Protein AF-A0A1G9U7Q9-F1 (afdb_monomer)

Structure (mmCIF, N/CA/C/O backbone):
data_AF-A0A1G9U7Q9-F1
#
_entry.id   AF-A0A1G9U7Q9-F1
#
loop_
_atom_site.group_PDB
_atom_site.id
_atom_site.type_symbol
_atom_site.label_atom_id
_atom_site.label_alt_id
_atom_site.label_comp_id
_atom_site.label_asym_id
_atom_site.label_entity_id
_atom_site.label_seq_id
_atom_site.pdbx_PDB_ins_code
_atom_site.Cartn_x
_atom_site.Cartn_y
_atom_site.Cartn_z
_atom_site.occupancy
_atom_site.B_iso_or_equiv
_atom_site.auth_seq_id
_atom_site.auth_comp_id
_atom_site.auth_asym_id
_atom_site.auth_atom_id
_atom_site.pdbx_PDB_model_num
ATOM 1 N N . MET A 1 1 ? -20.982 -13.215 -5.815 1.00 52.25 1 MET A N 1
ATOM 2 C CA . MET A 1 1 ? -19.763 -12.589 -5.268 1.00 52.25 1 MET A CA 1
ATOM 3 C C . MET A 1 1 ? -18.649 -13.227 -6.048 1.00 52.25 1 MET A C 1
ATOM 5 O O . MET A 1 1 ? -18.526 -14.419 -5.872 1.00 52.25 1 MET A O 1
ATOM 9 N N . ASP A 1 2 ? -18.047 -12.512 -7.002 1.00 59.75 2 ASP A N 1
ATOM 10 C CA . ASP A 1 2 ? -16.726 -12.807 -7.600 1.00 59.75 2 ASP A CA 1
ATOM 11 C C . ASP A 1 2 ? -16.480 -11.977 -8.874 1.00 59.75 2 ASP A C 1
ATOM 13 O O . ASP A 1 2 ? -15.333 -11.711 -9.197 1.00 59.75 2 ASP A O 1
ATOM 17 N N . ASP A 1 3 ? -17.517 -11.468 -9.554 1.00 77.44 3 ASP A N 1
ATOM 18 C CA . ASP A 1 3 ? -17.336 -10.796 -10.858 1.00 77.44 3 ASP A CA 1
ATOM 19 C C . ASP A 1 3 ? -16.458 -9.536 -10.799 1.00 77.44 3 ASP A C 1
ATOM 21 O O . ASP A 1 3 ? -15.611 -9.337 -11.665 1.00 77.44 3 ASP A O 1
ATOM 25 N N . ALA A 1 4 ? -16.613 -8.698 -9.768 1.00 86.94 4 ALA A N 1
ATOM 26 C CA . ALA A 1 4 ? -15.788 -7.498 -9.608 1.00 86.94 4 ALA A CA 1
ATOM 27 C C . ALA A 1 4 ? -14.330 -7.848 -9.271 1.00 86.94 4 ALA A C 1
ATOM 29 O O . ALA A 1 4 ? -13.417 -7.278 -9.851 1.00 86.94 4 ALA A O 1
ATOM 30 N N . PHE A 1 5 ? -14.107 -8.826 -8.385 1.00 86.56 5 PHE A N 1
ATOM 31 C CA . PHE A 1 5 ? -12.757 -9.277 -8.041 1.00 86.56 5 PHE A CA 1
ATOM 32 C C . PHE A 1 5 ? -12.047 -9.894 -9.252 1.00 86.56 5 PHE A C 1
ATOM 34 O O . PHE A 1 5 ? -10.903 -9.550 -9.524 1.00 86.56 5 PHE A O 1
ATOM 41 N N . GLN A 1 6 ? -12.736 -10.755 -10.008 1.00 92.50 6 GLN A N 1
ATOM 42 C CA . GLN A 1 6 ? -12.185 -11.334 -11.234 1.00 92.50 6 GLN A CA 1
ATOM 43 C C . GLN A 1 6 ? -11.919 -10.262 -12.299 1.00 92.50 6 GLN A C 1
ATOM 45 O O . GLN A 1 6 ? -10.870 -10.299 -12.927 1.00 92.50 6 GLN A O 1
ATOM 50 N N . THR A 1 7 ? -12.799 -9.263 -12.444 1.00 94.00 7 THR A N 1
ATOM 51 C CA . THR A 1 7 ? -12.594 -8.144 -13.384 1.00 94.00 7 THR A CA 1
ATOM 52 C C . THR A 1 7 ? -11.322 -7.355 -13.064 1.00 94.00 7 THR A C 1
ATOM 54 O O . THR A 1 7 ? -10.518 -7.100 -13.956 1.00 94.00 7 THR A O 1
ATOM 57 N N . GLU A 1 8 ? -11.117 -6.986 -11.798 1.00 91.25 8 GLU A N 1
ATOM 58 C CA . GLU A 1 8 ? -9.915 -6.251 -11.379 1.00 91.25 8 GLU A CA 1
ATOM 59 C C . GLU A 1 8 ? -8.652 -7.122 -11.477 1.00 91.25 8 GLU A C 1
ATOM 61 O O . GLU A 1 8 ? -7.587 -6.640 -11.861 1.00 91.25 8 GLU A O 1
ATOM 66 N N . LEU A 1 9 ? -8.763 -8.421 -11.180 1.00 91.81 9 LEU A N 1
ATOM 67 C CA . LEU A 1 9 ? -7.660 -9.371 -11.329 1.00 91.81 9 LEU A CA 1
ATOM 68 C C . LEU A 1 9 ? -7.242 -9.540 -12.795 1.00 91.81 9 LEU A C 1
ATOM 70 O O . LEU A 1 9 ? -6.048 -9.585 -13.084 1.00 91.81 9 LEU A O 1
ATOM 74 N N . ASP A 1 10 ? -8.201 -9.627 -13.713 1.00 94.00 10 ASP A N 1
ATOM 75 C CA . ASP A 1 10 ? -7.923 -9.729 -15.144 1.00 94.00 10 ASP A CA 1
ATOM 76 C C . ASP A 1 10 ? -7.313 -8.428 -15.678 1.00 94.00 10 ASP A C 1
ATOM 78 O O . ASP A 1 10 ? -6.301 -8.478 -16.370 1.00 94.00 10 ASP A O 1
ATOM 82 N N . ALA A 1 11 ? -7.806 -7.262 -15.249 1.00 89.81 11 ALA A N 1
ATOM 83 C CA . ALA A 1 11 ? -7.188 -5.979 -15.586 1.00 89.81 11 ALA A CA 1
ATOM 84 C C . ALA A 1 11 ? -5.740 -5.865 -15.070 1.00 89.81 11 ALA A C 1
ATOM 86 O O . ALA A 1 11 ? -4.864 -5.353 -15.768 1.00 89.81 11 ALA A O 1
ATOM 87 N N . ALA A 1 12 ? -5.462 -6.361 -13.861 1.00 90.62 12 ALA A N 1
ATOM 88 C CA . ALA A 1 12 ? -4.108 -6.395 -13.315 1.00 90.62 12 ALA A CA 1
ATOM 89 C C . ALA A 1 12 ? -3.184 -7.339 -14.104 1.00 90.62 12 ALA A C 1
ATOM 91 O O . ALA A 1 12 ? -2.012 -7.025 -14.302 1.00 90.62 12 ALA A O 1
ATOM 92 N N . ARG A 1 13 ? -3.699 -8.481 -14.575 1.00 92.56 13 ARG A N 1
ATOM 93 C CA . ARG A 1 13 ? -2.950 -9.408 -15.440 1.00 92.56 13 ARG A CA 1
ATOM 94 C C . ARG A 1 13 ? -2.649 -8.794 -16.799 1.00 92.56 13 ARG A C 1
ATOM 96 O O . ARG A 1 13 ? -1.506 -8.871 -17.229 1.00 92.56 13 ARG A O 1
ATOM 103 N N . ASP A 1 14 ? -3.638 -8.157 -17.420 1.00 92.94 14 ASP A N 1
ATOM 104 C CA . ASP A 1 14 ? -3.472 -7.467 -18.702 1.00 92.94 14 ASP A CA 1
ATOM 105 C C . ASP A 1 14 ? -2.422 -6.355 -18.598 1.00 92.94 14 ASP A C 1
ATOM 107 O O . ASP A 1 14 ? -1.605 -6.187 -19.499 1.00 92.94 14 ASP A O 1
ATOM 111 N N . LEU A 1 15 ? -2.400 -5.626 -17.475 1.00 90.12 15 LEU A N 1
ATOM 112 C CA . LEU A 1 15 ? -1.351 -4.649 -17.198 1.00 90.12 15 LEU A CA 1
ATOM 113 C C . LEU A 1 15 ? 0.023 -5.312 -17.120 1.00 90.12 15 LEU A C 1
ATOM 115 O O . LEU A 1 15 ? 0.946 -4.779 -17.715 1.00 90.12 15 LEU A O 1
ATOM 119 N N . LEU A 1 16 ? 0.158 -6.443 -16.417 1.00 89.44 16 LEU A N 1
ATOM 120 C CA . LEU A 1 16 ? 1.429 -7.160 -16.236 1.00 89.44 16 LEU A CA 1
ATOM 121 C C . LEU A 1 16 ? 1.963 -7.841 -17.509 1.00 89.44 16 LEU A C 1
ATOM 123 O O . LEU A 1 16 ? 3.160 -8.120 -17.565 1.00 89.44 16 LEU A O 1
ATOM 127 N N . ASP A 1 17 ? 1.111 -8.110 -18.500 1.00 90.00 17 ASP A N 1
ATOM 128 C CA . ASP A 1 17 ? 1.494 -8.722 -19.786 1.00 90.00 17 ASP A CA 1
ATOM 129 C C . ASP A 1 17 ? 2.124 -7.709 -20.768 1.00 90.00 17 ASP A C 1
ATOM 131 O O . ASP A 1 17 ? 2.558 -8.069 -21.860 1.00 90.00 17 ASP A O 1
ATOM 135 N N . ASP A 1 18 ? 2.201 -6.428 -20.393 1.00 88.56 18 ASP A N 1
ATOM 136 C CA . ASP A 1 18 ? 2.816 -5.387 -21.212 1.00 88.56 18 ASP A CA 1
ATOM 137 C C . ASP A 1 18 ? 4.358 -5.468 -21.178 1.00 88.56 18 ASP A C 1
ATOM 139 O O . ASP A 1 18 ? 5.012 -5.223 -20.159 1.00 88.56 18 ASP A O 1
ATOM 143 N N . ASP A 1 19 ? 4.960 -5.751 -22.338 1.00 83.31 19 ASP A N 1
ATOM 144 C CA . ASP A 1 19 ? 6.413 -5.840 -22.535 1.00 83.31 19 ASP A CA 1
ATOM 145 C C . ASP A 1 19 ? 7.184 -4.551 -22.186 1.00 83.31 19 ASP A C 1
ATOM 147 O O . ASP A 1 19 ? 8.408 -4.591 -22.011 1.00 83.31 19 ASP A O 1
ATOM 151 N N . SER A 1 20 ? 6.500 -3.405 -22.095 1.00 82.25 20 SER A N 1
ATOM 152 C CA . SER A 1 20 ? 7.087 -2.116 -21.721 1.00 82.25 20 SER A CA 1
ATOM 153 C C . SER A 1 20 ? 7.272 -1.934 -20.213 1.00 82.25 20 SER A C 1
ATOM 155 O O . SER A 1 20 ? 7.930 -0.975 -19.795 1.00 82.25 20 SER A O 1
ATOM 157 N N . ILE A 1 21 ? 6.746 -2.844 -19.386 1.00 81.75 21 ILE A N 1
ATOM 158 C CA . ILE A 1 21 ? 6.937 -2.784 -17.938 1.00 81.75 21 ILE A CA 1
ATOM 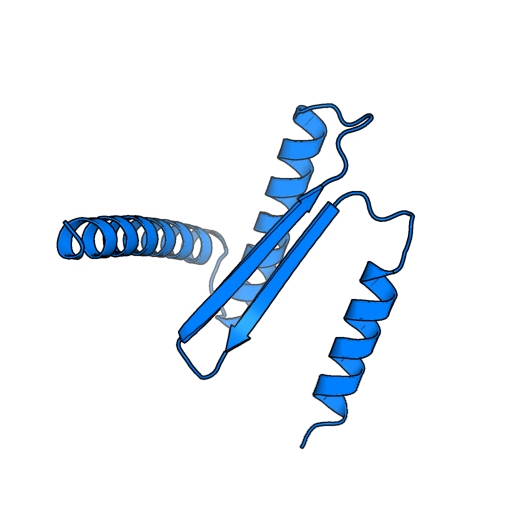159 C C . ILE A 1 21 ? 8.403 -3.016 -17.586 1.00 81.75 21 ILE A C 1
ATOM 161 O O . ILE A 1 21 ? 9.019 -4.031 -17.920 1.00 81.75 21 ILE A O 1
ATOM 165 N N . THR A 1 22 ? 8.949 -2.076 -16.824 1.00 74.94 22 THR A N 1
ATOM 166 C CA . THR A 1 22 ? 10.322 -2.131 -16.316 1.00 74.94 22 THR A CA 1
ATOM 167 C C . THR A 1 22 ? 10.402 -2.599 -14.865 1.00 74.94 22 THR A C 1
ATOM 169 O O . THR A 1 22 ? 11.436 -3.123 -14.450 1.00 74.94 22 THR A O 1
ATOM 172 N N . ALA A 1 23 ? 9.317 -2.463 -14.099 1.00 69.69 23 ALA A N 1
ATOM 173 C CA . ALA A 1 23 ? 9.229 -2.908 -12.714 1.00 69.69 23 ALA A CA 1
ATOM 174 C C . ALA A 1 23 ? 7.780 -3.184 -12.301 1.00 69.69 23 ALA A C 1
ATOM 176 O O . ALA A 1 23 ? 6.858 -2.499 -12.747 1.00 69.69 23 ALA A O 1
ATOM 177 N N . PHE A 1 24 ? 7.589 -4.137 -11.390 1.00 77.38 24 PHE A N 1
ATOM 178 C CA . PHE A 1 24 ? 6.295 -4.384 -10.758 1.00 77.38 24 PHE A CA 1
ATOM 179 C C . PHE A 1 24 ? 6.443 -4.771 -9.283 1.00 77.38 24 PHE A C 1
ATOM 181 O O . PHE A 1 24 ? 7.462 -5.310 -8.848 1.00 77.38 24 PHE A O 1
ATOM 188 N N . HIS A 1 25 ? 5.382 -4.519 -8.519 1.00 73.88 25 HIS A N 1
ATOM 189 C CA . HIS A 1 25 ? 5.214 -4.983 -7.147 1.00 73.88 25 HIS A CA 1
ATOM 190 C C . HIS A 1 25 ? 3.853 -5.670 -7.035 1.00 73.88 25 HIS A C 1
ATOM 192 O O . HIS A 1 25 ? 2.829 -5.055 -7.333 1.00 73.88 25 HIS A O 1
ATOM 198 N N . VAL A 1 26 ? 3.840 -6.932 -6.609 1.00 82.25 26 VAL A N 1
ATOM 199 C CA . VAL A 1 26 ? 2.615 -7.725 -6.444 1.00 82.25 26 VAL A CA 1
ATOM 200 C C . VAL A 1 26 ? 2.518 -8.183 -4.998 1.00 82.25 26 VAL A C 1
ATOM 202 O O . VAL A 1 26 ? 3.483 -8.716 -4.459 1.00 82.25 26 VAL A O 1
ATOM 205 N N . GLY A 1 27 ? 1.350 -7.984 -4.386 1.00 79.94 27 GLY A N 1
ATOM 206 C CA . GLY A 1 27 ? 1.003 -8.529 -3.075 1.00 79.94 27 GLY A CA 1
ATOM 207 C C . GLY A 1 27 ? -0.202 -9.455 -3.190 1.00 79.94 27 GLY A C 1
ATOM 208 O O . GLY A 1 27 ? -1.213 -9.074 -3.780 1.00 79.94 27 GLY A O 1
ATOM 209 N N . VAL A 1 28 ? -0.105 -10.663 -2.637 1.00 81.94 28 VAL A N 1
ATOM 210 C CA . VAL A 1 28 ? -1.197 -11.644 -2.602 1.00 81.94 28 VAL A CA 1
ATOM 211 C C . VAL A 1 28 ? -1.649 -11.825 -1.162 1.00 81.94 28 VAL A C 1
ATOM 213 O O . VAL A 1 28 ? -0.858 -12.216 -0.313 1.00 81.94 28 VAL A O 1
ATOM 216 N N . VAL A 1 29 ? -2.928 -11.563 -0.894 1.00 79.06 29 VAL A N 1
ATOM 217 C CA . VAL A 1 29 ? -3.530 -11.732 0.436 1.00 79.06 29 VAL A CA 1
ATOM 218 C C . VAL A 1 29 ? -4.247 -13.076 0.495 1.00 79.06 29 VAL A C 1
ATOM 220 O O . VAL A 1 29 ? -5.125 -13.343 -0.329 1.00 79.06 29 VAL A O 1
ATOM 223 N N . ARG A 1 30 ? -3.902 -13.916 1.476 1.00 78.62 30 ARG A N 1
ATOM 224 C CA . ARG A 1 30 ? -4.599 -15.184 1.752 1.00 78.62 30 ARG A CA 1
ATOM 225 C C . ARG A 1 30 ? -5.287 -15.118 3.105 1.00 78.62 30 ARG A C 1
ATOM 227 O O . ARG A 1 30 ? -4.693 -14.618 4.056 1.00 78.62 30 ARG A O 1
ATOM 234 N N . ASP A 1 31 ? -6.529 -15.607 3.144 1.00 64.06 31 ASP A N 1
ATOM 235 C CA . ASP A 1 31 ? -7.425 -15.744 4.304 1.00 64.06 31 ASP A CA 1
ATOM 236 C C . ASP A 1 31 ? -6.846 -15.264 5.650 1.00 64.06 31 ASP A C 1
ATOM 238 O O . ASP A 1 31 ? -6.494 -16.043 6.533 1.00 64.06 31 ASP A O 1
ATOM 242 N N . GLY A 1 32 ? -6.805 -13.938 5.806 1.00 60.41 32 GLY A N 1
ATOM 243 C CA . GLY A 1 32 ? -6.777 -13.273 7.102 1.00 60.41 32 GLY A CA 1
ATOM 244 C C . GLY A 1 32 ? -5.434 -12.910 7.736 1.00 60.41 32 GLY A C 1
ATOM 245 O O . GLY A 1 32 ? -5.504 -12.340 8.822 1.00 60.41 32 GLY A O 1
ATOM 246 N N . ALA A 1 33 ? -4.255 -13.148 7.147 1.00 53.34 33 ALA A N 1
ATOM 247 C CA . ALA A 1 33 ? -3.033 -12.608 7.778 1.00 53.34 33 ALA A CA 1
ATOM 248 C C . ALA A 1 33 ? -1.789 -12.470 6.897 1.00 53.34 33 ALA A C 1
ATOM 250 O O . ALA A 1 33 ? -0.994 -11.565 7.142 1.00 53.34 33 ALA A O 1
ATOM 251 N N . GLU A 1 34 ? -1.589 -13.340 5.909 1.00 49.28 34 GLU A N 1
ATOM 252 C CA . GLU A 1 34 ? -0.300 -13.401 5.218 1.00 49.28 34 GLU A CA 1
ATOM 253 C C . GLU A 1 34 ? -0.374 -12.715 3.852 1.00 49.28 34 GLU A C 1
ATOM 255 O O . GLU A 1 34 ? -1.243 -13.022 3.024 1.00 49.28 34 GLU A O 1
ATOM 260 N N . VAL A 1 35 ? 0.517 -11.740 3.656 1.00 62.56 35 VAL A N 1
ATOM 261 C CA . VAL A 1 35 ? 0.711 -11.043 2.385 1.00 62.56 35 VAL A CA 1
ATOM 262 C C . VAL A 1 35 ? 2.012 -11.544 1.768 1.00 62.56 35 VAL A C 1
ATOM 264 O O . VAL A 1 35 ? 3.091 -11.117 2.174 1.00 62.56 35 VAL A O 1
ATOM 267 N N . ASP A 1 36 ? 1.908 -12.414 0.765 1.00 64.69 36 ASP A N 1
ATOM 268 C CA . ASP A 1 36 ? 3.053 -12.789 -0.067 1.00 64.69 36 ASP A CA 1
ATOM 269 C C . ASP A 1 36 ? 3.361 -11.607 -0.996 1.00 64.69 36 ASP A C 1
ATOM 271 O O . ASP A 1 36 ? 2.577 -11.316 -1.907 1.00 64.69 36 ASP A O 1
ATOM 275 N N . THR A 1 37 ? 4.473 -10.899 -0.781 1.00 58.09 37 THR A N 1
ATOM 276 C CA . THR A 1 37 ? 4.914 -9.825 -1.683 1.00 58.09 37 THR A CA 1
ATOM 277 C C . THR A 1 37 ? 6.065 -10.292 -2.567 1.00 58.09 37 THR A C 1
ATOM 279 O O . THR A 1 37 ? 6.981 -10.989 -2.139 1.00 58.09 37 THR A O 1
ATOM 282 N N . THR A 1 38 ? 6.019 -9.939 -3.849 1.00 62.53 38 THR A N 1
ATOM 283 C CA . THR A 1 38 ? 7.118 -10.174 -4.791 1.00 62.53 38 THR A CA 1
ATOM 284 C C . THR A 1 38 ? 7.415 -8.893 -5.551 1.00 62.53 38 THR A C 1
ATOM 286 O O . THR A 1 38 ? 6.513 -8.217 -6.053 1.00 62.53 38 THR A O 1
ATOM 289 N N . TYR A 1 39 ? 8.706 -8.587 -5.649 1.00 59.38 39 TYR A N 1
ATOM 290 C CA . TYR A 1 39 ? 9.235 -7.462 -6.402 1.00 59.38 39 TYR A CA 1
ATOM 291 C C . TYR A 1 39 ? 10.199 -7.972 -7.471 1.00 59.38 39 TYR A C 1
ATOM 293 O O . TYR A 1 39 ? 11.084 -8.781 -7.186 1.00 59.38 39 TYR A O 1
ATOM 301 N N . SER A 1 40 ? 10.028 -7.502 -8.705 1.00 61.91 40 SER A N 1
ATOM 302 C CA . SER A 1 40 ? 10.956 -7.784 -9.796 1.00 61.91 40 SER A CA 1
ATOM 303 C C . SER A 1 40 ? 11.106 -6.558 -10.687 1.00 61.91 40 SER A C 1
ATOM 305 O O . SER A 1 40 ? 10.152 -5.813 -10.921 1.00 61.91 40 SER A O 1
ATOM 307 N N . TYR A 1 41 ? 12.324 -6.351 -11.170 1.00 57.78 41 TYR A N 1
ATOM 308 C CA . TYR A 1 41 ? 12.710 -5.217 -11.993 1.00 57.78 41 TYR A CA 1
ATOM 309 C C . TYR A 1 41 ? 13.722 -5.680 -13.045 1.00 57.78 41 TYR A C 1
ATOM 311 O O . TYR A 1 41 ? 14.540 -6.566 -12.780 1.00 57.78 41 TYR A O 1
ATOM 319 N N . ARG A 1 42 ? 13.642 -5.117 -14.256 1.00 56.09 42 ARG A N 1
ATOM 320 C CA . ARG A 1 42 ? 14.626 -5.340 -15.327 1.00 56.09 42 ARG A CA 1
ATOM 321 C C . ARG A 1 42 ? 15.689 -4.241 -15.254 1.00 56.09 42 ARG A C 1
ATOM 323 O O . ARG A 1 42 ? 15.358 -3.061 -15.319 1.00 56.09 42 ARG A O 1
ATOM 330 N N . THR A 1 43 ? 16.952 -4.636 -15.104 1.00 54.44 43 THR A N 1
ATOM 331 C CA . THR A 1 43 ? 18.091 -3.748 -14.794 1.00 54.44 43 THR A CA 1
ATOM 332 C C . THR A 1 43 ? 18.968 -3.377 -15.976 1.00 54.44 43 THR A C 1
ATOM 334 O O . THR A 1 43 ? 19.977 -2.710 -15.768 1.00 54.44 43 THR A O 1
ATOM 337 N N . ASP A 1 44 ? 18.627 -3.786 -17.199 1.00 57.59 44 ASP A N 1
ATOM 338 C CA . ASP A 1 44 ? 19.574 -3.707 -18.316 1.00 57.59 44 ASP A CA 1
ATOM 339 C C . ASP A 1 44 ? 20.080 -2.275 -18.629 1.00 57.59 44 ASP A C 1
ATOM 341 O O . ASP A 1 44 ? 21.164 -2.159 -19.191 1.00 57.59 44 ASP A O 1
ATOM 345 N N . ASP A 1 45 ? 19.403 -1.197 -18.186 1.00 55.91 45 ASP A N 1
ATOM 346 C CA . ASP A 1 45 ? 19.808 0.195 -18.488 1.00 55.91 45 ASP A CA 1
ATOM 347 C C . ASP A 1 45 ? 19.465 1.281 -17.424 1.00 55.91 45 ASP A C 1
ATOM 349 O O . ASP A 1 45 ? 19.568 2.476 -17.711 1.00 55.91 45 ASP A O 1
ATOM 353 N N . ALA A 1 46 ? 19.042 0.941 -16.198 1.00 56.09 46 ALA A N 1
ATOM 354 C CA . ALA A 1 46 ? 18.582 1.954 -15.229 1.00 56.09 46 ALA A CA 1
ATOM 355 C C . ALA A 1 46 ? 19.700 2.472 -14.296 1.00 56.09 46 ALA A C 1
ATOM 357 O O . ALA A 1 46 ? 20.321 1.709 -13.560 1.00 56.09 46 ALA A O 1
ATOM 358 N N . ASP A 1 47 ? 19.920 3.794 -14.269 1.00 60.78 47 ASP A N 1
ATOM 359 C CA . ASP A 1 47 ? 20.774 4.449 -13.268 1.00 60.78 47 ASP A CA 1
ATOM 360 C C . ASP A 1 47 ? 20.195 4.248 -11.853 1.00 60.78 47 ASP A C 1
ATOM 362 O O . ASP A 1 47 ? 19.017 4.513 -11.616 1.00 60.78 47 ASP A O 1
ATOM 366 N N . SER A 1 48 ? 21.028 3.894 -10.871 1.00 58.72 48 SER A N 1
ATOM 367 C CA . SER A 1 48 ? 20.634 3.649 -9.465 1.00 58.72 48 SER A CA 1
ATOM 368 C C . SER A 1 48 ? 19.869 4.801 -8.788 1.00 58.72 48 SER A C 1
ATOM 370 O O . SER A 1 48 ? 19.102 4.606 -7.845 1.00 58.72 48 SER A O 1
ATOM 372 N N . GLN A 1 49 ? 20.029 6.030 -9.281 1.00 58.75 49 GLN A N 1
ATOM 373 C CA . GLN A 1 49 ? 19.231 7.179 -8.840 1.00 58.75 49 GLN A CA 1
ATOM 374 C C . GLN A 1 49 ? 17.766 7.069 -9.289 1.00 58.75 49 GLN A C 1
ATOM 376 O O . GLN A 1 49 ? 16.861 7.455 -8.550 1.00 58.75 49 GLN A O 1
ATOM 381 N N . GLN A 1 50 ? 17.524 6.537 -10.486 1.00 59.53 50 GLN A N 1
ATOM 382 C CA . GLN A 1 50 ? 16.190 6.337 -11.040 1.00 59.53 50 GLN A CA 1
ATOM 383 C C . GLN A 1 50 ? 15.441 5.225 -10.290 1.00 59.53 50 GLN A C 1
ATOM 385 O O . GLN A 1 50 ? 14.250 5.380 -10.030 1.00 59.53 50 GLN A O 1
ATOM 390 N N . GLU A 1 51 ? 16.150 4.189 -9.833 1.00 61.00 51 GLU A N 1
ATOM 391 C CA . GLU A 1 51 ? 15.617 3.143 -8.945 1.00 61.00 51 GLU A CA 1
ATOM 392 C C . GLU A 1 51 ? 15.140 3.727 -7.603 1.00 61.00 51 GLU A C 1
ATOM 394 O O . GLU A 1 51 ? 14.012 3.481 -7.170 1.00 61.00 51 GLU A O 1
ATOM 399 N N . GLY A 1 52 ? 15.957 4.584 -6.975 1.00 63.34 52 GLY A N 1
ATOM 400 C CA . GLY A 1 52 ? 15.596 5.254 -5.723 1.00 63.34 52 GLY A CA 1
ATOM 401 C C . GLY A 1 52 ? 14.354 6.141 -5.858 1.00 63.34 52 GLY A C 1
ATOM 402 O O . GLY A 1 52 ? 13.463 6.102 -5.009 1.00 63.34 52 GLY A O 1
ATOM 403 N N . PHE A 1 53 ? 14.243 6.902 -6.951 1.00 68.06 53 PHE A N 1
ATOM 404 C CA . PHE A 1 53 ? 13.057 7.723 -7.212 1.00 68.06 53 PHE A CA 1
ATOM 405 C C . PHE A 1 53 ? 11.797 6.891 -7.480 1.00 68.06 53 PHE A C 1
ATOM 407 O O . PHE A 1 53 ? 10.711 7.293 -7.055 1.00 68.06 53 PHE A O 1
ATOM 414 N N . GLN A 1 54 ? 11.915 5.739 -8.143 1.00 70.44 54 GLN A N 1
ATOM 415 C CA . GLN A 1 54 ? 10.784 4.836 -8.376 1.00 70.44 54 GLN A CA 1
ATOM 416 C C . GLN A 1 54 ? 10.276 4.222 -7.068 1.00 70.44 54 GLN A C 1
ATOM 418 O O . GLN A 1 54 ? 9.078 4.292 -6.790 1.00 70.44 54 GLN A O 1
ATOM 423 N N . ALA A 1 55 ? 11.176 3.712 -6.222 1.00 75.81 55 ALA A N 1
ATOM 424 C CA . ALA A 1 55 ? 10.817 3.17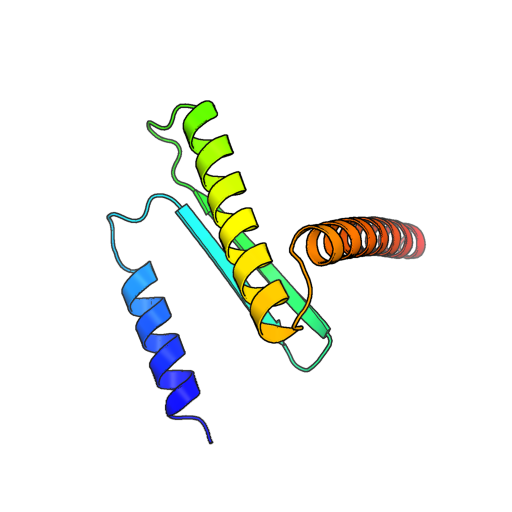4 -4.910 1.00 75.81 55 ALA A CA 1
ATOM 425 C C . ALA A 1 55 ? 10.149 4.237 -4.019 1.00 75.81 55 ALA A C 1
ATOM 427 O O . ALA A 1 55 ? 9.107 3.985 -3.410 1.00 75.81 55 ALA A O 1
ATOM 428 N N . LEU A 1 56 ? 10.687 5.461 -4.005 1.00 78.94 56 LEU A N 1
ATOM 429 C CA . LEU A 1 56 ? 10.088 6.584 -3.277 1.00 78.94 56 LEU A CA 1
ATOM 430 C C . LEU A 1 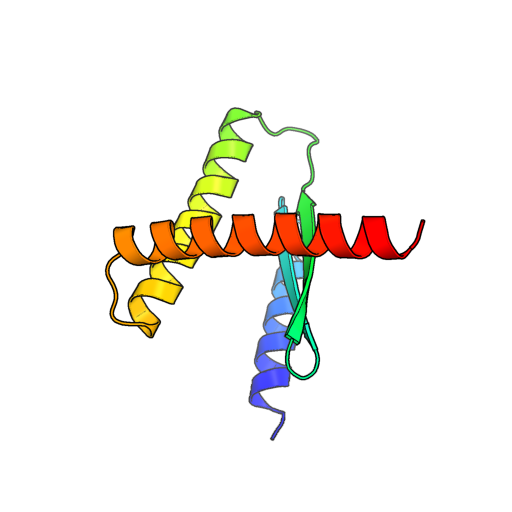56 ? 8.713 6.980 -3.833 1.00 78.94 56 LEU A C 1
ATOM 432 O O . LEU A 1 56 ? 7.817 7.319 -3.062 1.00 78.94 56 LEU A O 1
ATOM 436 N N . SER A 1 57 ? 8.514 6.907 -5.151 1.00 75.56 57 SER A N 1
ATOM 437 C CA . SER A 1 57 ? 7.216 7.187 -5.784 1.00 75.56 57 SER A CA 1
ATOM 438 C C . SER A 1 57 ? 6.166 6.134 -5.420 1.00 75.56 57 SER A C 1
ATOM 440 O O . SER A 1 57 ? 5.004 6.469 -5.164 1.00 75.56 57 SER A O 1
ATOM 442 N N . LEU A 1 58 ? 6.574 4.864 -5.339 1.00 82.44 58 LEU A N 1
ATOM 443 C CA . LEU A 1 58 ? 5.711 3.772 -4.899 1.00 82.44 58 LEU A CA 1
ATOM 444 C C . LEU A 1 58 ? 5.313 3.941 -3.428 1.00 82.44 58 LEU A C 1
ATOM 446 O O . LEU A 1 58 ? 4.126 3.855 -3.104 1.00 82.44 58 LEU A O 1
ATOM 450 N N . LEU A 1 59 ? 6.275 4.260 -2.557 1.00 84.88 59 LEU A N 1
ATOM 451 C CA . LEU A 1 59 ? 6.019 4.560 -1.148 1.00 84.88 59 LEU A CA 1
ATOM 452 C C . LEU A 1 59 ? 5.062 5.751 -0.994 1.00 84.88 59 LEU A C 1
ATOM 454 O O . LEU A 1 59 ? 4.083 5.663 -0.258 1.00 84.88 59 LEU A O 1
ATOM 458 N N . ALA A 1 60 ? 5.291 6.843 -1.727 1.00 83.31 60 ALA A N 1
ATOM 459 C CA . ALA A 1 60 ? 4.424 8.020 -1.692 1.00 83.31 60 ALA A CA 1
ATOM 460 C C . ALA A 1 60 ? 2.985 7.702 -2.136 1.00 83.31 60 ALA A C 1
ATOM 462 O O . ALA A 1 60 ? 2.027 8.212 -1.553 1.00 83.31 60 ALA A O 1
ATOM 463 N N . THR A 1 61 ? 2.823 6.829 -3.135 1.00 84.69 61 THR A N 1
ATOM 464 C CA . THR A 1 61 ? 1.505 6.358 -3.587 1.00 84.69 61 THR A CA 1
ATOM 465 C C . THR A 1 61 ? 0.785 5.581 -2.484 1.00 84.69 61 THR A C 1
ATOM 467 O O . THR A 1 61 ? -0.392 5.836 -2.227 1.00 84.69 61 THR A O 1
ATOM 470 N N . HIS A 1 62 ? 1.497 4.700 -1.777 1.00 86.19 62 HIS A N 1
ATOM 471 C CA . HIS A 1 62 ? 0.936 3.930 -0.665 1.00 86.19 62 HIS A CA 1
ATOM 472 C C . HIS A 1 62 ? 0.571 4.814 0.529 1.00 86.19 62 HIS A C 1
ATOM 474 O O . HIS A 1 62 ? -0.536 4.697 1.051 1.00 86.19 62 HIS A O 1
ATOM 480 N N . LEU A 1 63 ? 1.447 5.749 0.918 1.00 88.88 63 LEU A N 1
ATOM 481 C CA . LEU A 1 63 ? 1.151 6.712 1.982 1.00 88.88 63 LEU A CA 1
ATOM 482 C C . LEU A 1 63 ? -0.110 7.517 1.662 1.00 88.88 63 LEU A C 1
ATOM 484 O O . LEU A 1 63 ? -0.954 7.709 2.534 1.00 88.88 63 LEU A O 1
ATOM 488 N N . A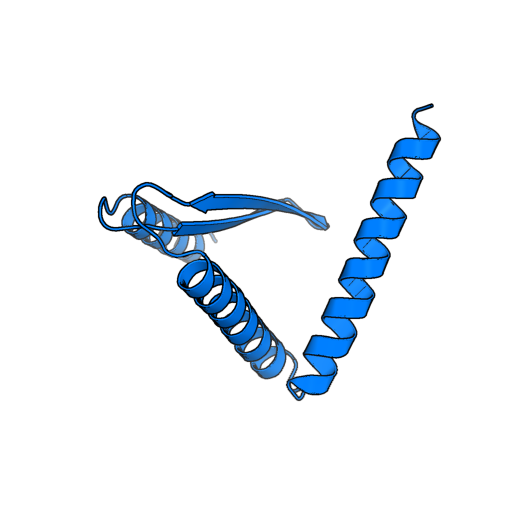RG A 1 64 ? -0.274 7.941 0.402 1.00 82.62 64 ARG A N 1
ATOM 489 C CA . ARG A 1 64 ? -1.464 8.673 -0.037 1.00 82.62 64 ARG A CA 1
ATOM 490 C C . ARG A 1 64 ? -2.741 7.843 0.069 1.00 82.62 64 ARG A C 1
ATOM 492 O O . ARG A 1 64 ? -3.747 8.364 0.546 1.00 82.62 64 ARG A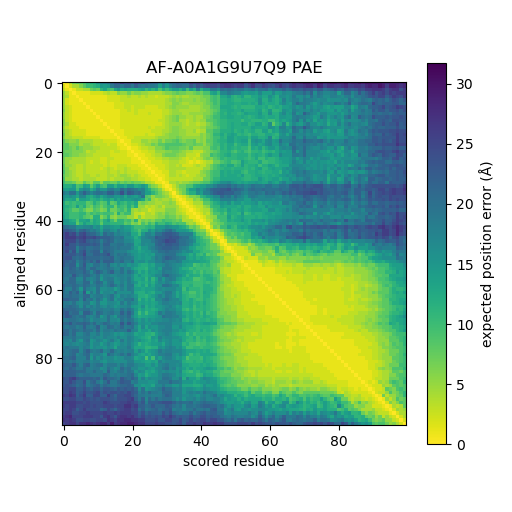 O 1
ATOM 499 N N . LEU A 1 65 ? -2.704 6.593 -0.391 1.00 89.19 65 LEU A N 1
ATOM 500 C CA . LEU A 1 65 ? -3.844 5.677 -0.335 1.00 89.19 65 LEU A CA 1
ATOM 501 C C . LEU A 1 65 ? -4.281 5.449 1.118 1.00 89.19 65 LEU A C 1
ATOM 503 O O . LEU A 1 65 ? -5.423 5.725 1.468 1.00 89.19 65 LEU A O 1
ATOM 507 N N . VAL A 1 66 ? -3.353 5.016 1.976 1.00 90.19 66 VAL A N 1
ATOM 508 C CA . VAL A 1 66 ? -3.652 4.657 3.370 1.00 90.19 66 VAL A CA 1
ATOM 509 C C . VAL A 1 66 ? -4.122 5.869 4.172 1.00 90.19 66 VAL A C 1
ATOM 511 O O . VAL A 1 66 ? -5.101 5.768 4.905 1.00 90.19 66 VAL A O 1
ATOM 514 N N . ALA A 1 67 ? -3.489 7.031 3.998 1.00 88.81 67 ALA A N 1
ATOM 515 C CA . ALA A 1 67 ? -3.913 8.266 4.654 1.00 88.81 67 ALA A CA 1
ATOM 516 C C . ALA A 1 67 ? -5.340 8.678 4.263 1.00 88.81 67 ALA A C 1
ATOM 518 O O . ALA A 1 67 ? -6.132 9.052 5.127 1.00 88.81 67 ALA A O 1
ATOM 519 N N . SER A 1 68 ? -5.688 8.563 2.976 1.00 87.62 68 SER A N 1
ATOM 520 C CA . SER A 1 68 ? -7.038 8.858 2.487 1.00 87.62 68 SER A CA 1
ATOM 521 C C . SER A 1 68 ? -8.083 7.918 3.090 1.00 87.62 68 SER A C 1
ATOM 523 O O . SER A 1 68 ? -9.131 8.383 3.531 1.00 87.62 68 SER A O 1
ATOM 525 N N . GLU A 1 69 ? -7.800 6.616 3.130 1.00 86.75 69 GLU A N 1
ATOM 526 C CA . GLU A 1 69 ? -8.721 5.603 3.662 1.00 86.75 69 GLU A CA 1
ATOM 527 C C . GLU A 1 69 ? -8.873 5.693 5.189 1.00 86.75 69 GLU A C 1
ATOM 529 O O . GLU A 1 69 ? -9.973 5.557 5.722 1.00 86.75 69 GLU A O 1
ATOM 534 N N . ALA A 1 70 ? -7.780 5.965 5.907 1.00 91.50 70 ALA A N 1
ATOM 535 C CA . ALA A 1 70 ? -7.772 6.058 7.367 1.00 91.50 70 ALA A CA 1
ATOM 536 C C . ALA A 1 70 ? -8.205 7.437 7.898 1.00 91.50 70 ALA A C 1
ATOM 538 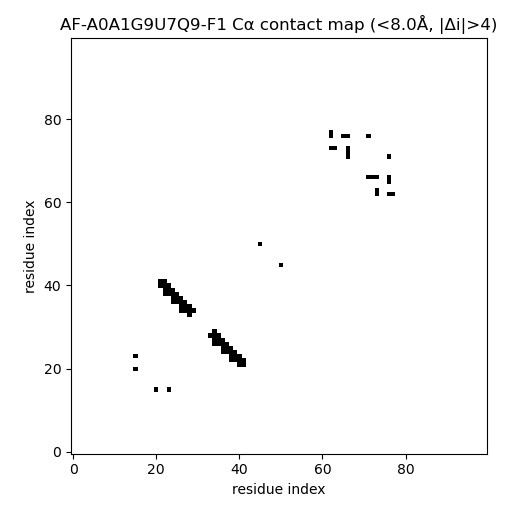O O . ALA A 1 70 ? -8.438 7.589 9.097 1.00 91.50 70 ALA A O 1
ATOM 539 N N . GLY A 1 71 ? -8.296 8.452 7.032 1.00 93.69 71 GLY A N 1
ATOM 540 C CA . GLY A 1 71 ? -8.545 9.836 7.439 1.00 93.69 71 GLY A CA 1
ATOM 541 C C . GLY A 1 71 ? -7.415 10.428 8.291 1.00 93.69 71 GLY A C 1
ATOM 542 O O . GLY A 1 71 ? -7.673 11.281 9.141 1.00 93.69 71 GLY A O 1
ATOM 543 N N . LEU A 1 72 ? -6.184 9.956 8.087 1.00 95.81 72 LEU A N 1
ATOM 544 C CA . LEU A 1 72 ? -4.987 10.375 8.817 1.00 95.81 72 LEU A CA 1
ATOM 545 C C . LEU A 1 72 ? -4.093 11.247 7.932 1.00 95.81 72 LEU A C 1
ATOM 547 O O . LEU A 1 72 ? -4.212 11.252 6.708 1.00 95.81 72 LEU A O 1
ATOM 551 N N . ASP A 1 73 ? -3.185 11.995 8.549 1.00 95.19 73 ASP A N 1
ATOM 552 C CA . ASP A 1 73 ? -2.139 12.706 7.821 1.00 95.19 73 ASP A CA 1
ATOM 553 C C . ASP A 1 73 ? -0.983 11.767 7.423 1.00 95.19 73 ASP A C 1
ATOM 555 O O . ASP A 1 73 ? -0.799 10.681 7.978 1.00 95.19 73 ASP A O 1
ATOM 559 N N . TYR A 1 74 ? -0.188 12.195 6.439 1.00 91.62 74 TYR A N 1
ATOM 560 C CA . TYR A 1 74 ? 0.905 11.383 5.902 1.00 91.62 74 TYR A CA 1
ATOM 561 C C . TYR A 1 74 ? 2.022 11.107 6.916 1.00 91.62 74 TYR A C 1
ATOM 563 O O . TYR A 1 74 ? 2.662 10.062 6.821 1.00 91.62 74 TYR A O 1
ATOM 571 N N . GLU A 1 75 ? 2.278 12.019 7.858 1.00 95.12 75 GLU A N 1
ATOM 572 C CA . GLU A 1 75 ? 3.346 11.857 8.852 1.00 95.12 75 GLU A CA 1
ATOM 573 C C . GLU A 1 75 ? 2.980 10.753 9.847 1.00 95.12 75 GLU A C 1
ATOM 575 O O . GLU A 1 75 ? 3.806 9.883 10.127 1.00 95.12 75 GLU A O 1
ATOM 580 N N . THR A 1 76 ? 1.725 10.728 10.300 1.00 95.12 76 THR A N 1
ATOM 581 C CA . THR A 1 76 ? 1.179 9.670 11.156 1.00 95.12 76 THR A CA 1
ATOM 582 C C . THR A 1 76 ? 1.266 8.304 10.469 1.00 95.12 76 THR A C 1
ATOM 584 O O . THR A 1 76 ? 1.834 7.370 11.029 1.00 95.12 76 THR A O 1
ATOM 587 N N . VAL A 1 77 ? 0.801 8.190 9.218 1.00 94.19 77 VAL A N 1
ATOM 588 C CA . VAL A 1 77 ? 0.858 6.918 8.471 1.00 94.19 77 VAL A CA 1
ATOM 589 C C . VAL A 1 77 ? 2.299 6.450 8.254 1.00 94.19 77 VAL A C 1
ATOM 591 O O . VAL A 1 77 ? 2.583 5.258 8.362 1.00 94.19 77 VAL A O 1
ATOM 594 N N . ALA A 1 78 ? 3.229 7.365 7.971 1.00 93.62 78 ALA A N 1
ATOM 595 C CA . ALA A 1 78 ? 4.638 7.016 7.816 1.00 93.62 78 ALA A CA 1
ATOM 596 C C . ALA A 1 78 ? 5.257 6.506 9.130 1.00 93.62 78 ALA A C 1
ATOM 598 O O . ALA A 1 78 ? 6.006 5.529 9.112 1.00 93.62 78 ALA A O 1
ATOM 599 N N . ALA A 1 79 ? 4.931 7.125 10.268 1.00 94.56 79 ALA A N 1
ATOM 600 C CA . ALA A 1 79 ? 5.401 6.687 11.583 1.00 94.56 79 ALA A CA 1
ATOM 601 C C . ALA A 1 79 ? 4.857 5.297 11.964 1.00 94.56 79 ALA A C 1
ATOM 603 O O . ALA A 1 79 ? 5.606 4.447 12.460 1.00 94.56 79 ALA A O 1
ATOM 604 N N . ASP A 1 80 ? 3.581 5.044 11.675 1.00 93.88 80 ASP A N 1
ATOM 605 C CA . ASP A 1 80 ? 2.948 3.744 11.902 1.00 93.88 80 ASP A CA 1
ATOM 606 C C . ASP A 1 80 ? 3.556 2.665 10.998 1.00 93.88 80 ASP A C 1
ATOM 608 O O . ASP A 1 80 ? 3.875 1.572 11.469 1.00 93.88 80 ASP A O 1
ATOM 612 N N . ALA A 1 81 ? 3.804 2.980 9.721 1.00 91.00 81 ALA A N 1
ATOM 613 C CA . ALA A 1 81 ? 4.449 2.064 8.782 1.00 91.00 81 ALA A CA 1
ATOM 614 C C . ALA A 1 81 ? 5.864 1.665 9.234 1.00 91.00 81 ALA A C 1
ATOM 616 O O . ALA A 1 81 ? 6.228 0.493 9.148 1.00 91.00 81 ALA A O 1
ATOM 617 N N . VAL A 1 82 ? 6.649 2.612 9.764 1.00 93.12 82 VAL A N 1
ATOM 618 C CA . VAL A 1 82 ? 7.973 2.324 10.345 1.00 93.12 82 VAL A CA 1
ATOM 619 C C . VAL A 1 82 ? 7.851 1.401 11.556 1.00 93.12 82 VAL A C 1
ATOM 621 O O . VAL A 1 82 ? 8.608 0.439 11.675 1.00 93.12 82 VAL A O 1
ATOM 624 N N . THR A 1 83 ? 6.891 1.671 12.441 1.00 91.69 83 THR A N 1
ATOM 625 C CA . THR A 1 83 ? 6.649 0.844 13.631 1.00 91.69 83 THR A CA 1
ATOM 626 C C . THR A 1 83 ? 6.259 -0.583 13.243 1.00 91.69 83 THR A C 1
ATOM 628 O O . THR A 1 83 ? 6.783 -1.542 13.807 1.00 91.69 83 THR A O 1
ATOM 631 N N . LEU A 1 84 ? 5.380 -0.739 12.250 1.00 88.38 84 LEU A N 1
ATOM 632 C CA . LEU A 1 84 ? 4.967 -2.045 11.741 1.00 88.38 84 LEU A CA 1
ATOM 633 C C . LEU A 1 84 ? 6.136 -2.797 11.093 1.00 88.38 84 LEU A C 1
ATOM 635 O O . LEU A 1 84 ? 6.317 -3.980 11.365 1.00 88.38 84 LEU A O 1
ATOM 639 N N . ALA A 1 85 ? 6.956 -2.118 10.285 1.00 85.19 85 ALA A N 1
ATOM 640 C CA . ALA A 1 85 ? 8.130 -2.726 9.659 1.00 85.19 85 ALA A CA 1
ATOM 641 C C . ALA A 1 85 ? 9.100 -3.300 10.707 1.00 85.19 85 ALA A C 1
ATOM 643 O O . ALA A 1 85 ? 9.553 -4.434 10.574 1.00 85.19 85 ALA A O 1
ATOM 644 N N . GLN A 1 86 ? 9.344 -2.563 11.795 1.00 86.56 86 GLN A N 1
ATOM 645 C CA . GLN A 1 86 ? 10.175 -3.037 12.908 1.00 86.56 86 GLN A CA 1
ATOM 646 C C . GLN A 1 86 ? 9.587 -4.277 13.592 1.00 86.56 86 GLN A C 1
ATOM 648 O O . GLN A 1 86 ? 10.323 -5.213 13.898 1.00 86.56 86 GLN A O 1
ATOM 653 N N . GLN A 1 87 ? 8.269 -4.308 13.806 1.00 84.38 87 GLN A N 1
ATOM 654 C CA . GLN A 1 87 ? 7.596 -5.465 14.406 1.00 84.38 87 GLN A CA 1
ATOM 655 C C . GLN A 1 87 ? 7.682 -6.707 13.514 1.00 84.38 87 GLN A C 1
ATOM 657 O O . GLN A 1 87 ? 7.899 -7.804 14.020 1.00 84.38 87 GLN A O 1
ATOM 662 N N . VAL A 1 88 ? 7.544 -6.543 12.196 1.00 81.50 88 VAL A N 1
ATOM 663 C CA . VAL A 1 88 ? 7.686 -7.644 11.231 1.00 81.50 88 VAL A CA 1
ATOM 664 C C . VAL A 1 88 ? 9.117 -8.187 11.229 1.00 81.50 88 VAL A C 1
ATOM 666 O O . VAL A 1 88 ? 9.306 -9.401 11.285 1.00 81.50 88 VAL A O 1
ATOM 669 N N . GLU A 1 89 ? 10.128 -7.312 11.232 1.00 78.12 89 GLU A N 1
ATOM 670 C CA . GLU A 1 89 ? 11.536 -7.723 11.335 1.00 78.12 89 GLU A CA 1
ATOM 671 C C . GLU A 1 89 ? 11.836 -8.475 12.644 1.00 78.12 89 GLU A C 1
ATOM 673 O O . GLU A 1 89 ? 12.606 -9.438 12.655 1.00 78.12 89 GLU A O 1
ATOM 678 N N . GLU A 1 90 ? 11.246 -8.047 13.761 1.00 77.25 90 GLU A N 1
ATOM 679 C CA . GLU A 1 90 ? 11.407 -8.700 15.062 1.00 77.25 90 GLU A CA 1
ATOM 680 C C . GLU A 1 90 ? 10.682 -10.052 15.136 1.00 77.25 90 GLU A C 1
ATOM 682 O O . GLU A 1 90 ? 11.245 -11.024 15.648 1.00 77.25 90 GLU A O 1
ATOM 687 N 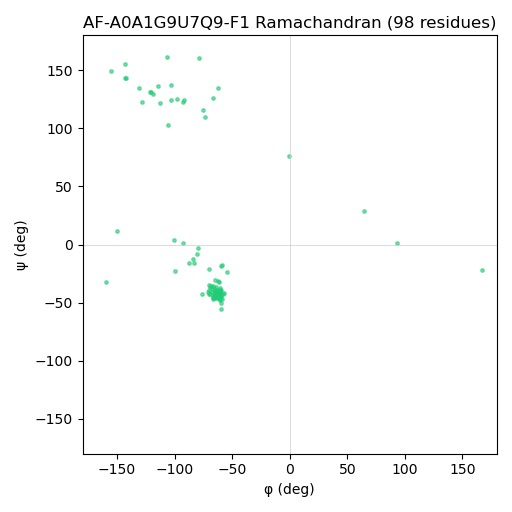N . ALA A 1 91 ? 9.47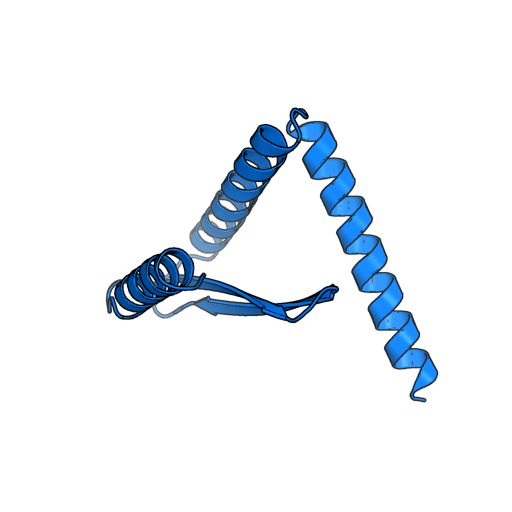4 -10.144 14.577 1.00 75.56 91 ALA A N 1
ATOM 688 C CA . ALA A 1 91 ? 8.716 -11.388 14.491 1.00 75.56 91 ALA A CA 1
ATOM 689 C C . ALA A 1 91 ? 9.438 -12.435 13.629 1.00 75.56 91 ALA A C 1
ATOM 691 O O . ALA A 1 91 ? 9.571 -13.578 14.061 1.00 75.56 91 ALA A O 1
ATOM 692 N N . GLY A 1 92 ? 9.978 -12.038 12.469 1.00 70.62 92 GLY A N 1
ATOM 693 C CA . GLY A 1 92 ? 10.780 -12.925 11.617 1.00 70.62 92 GLY A CA 1
ATOM 694 C C . GLY A 1 92 ? 12.022 -13.457 12.336 1.00 70.62 92 GLY A C 1
ATOM 695 O O . GLY A 1 92 ? 12.257 -14.659 12.354 1.00 70.62 92 GLY A O 1
ATOM 696 N N . ARG A 1 93 ? 12.754 -12.585 13.046 1.00 66.69 93 ARG A N 1
ATOM 697 C CA . ARG A 1 93 ? 13.925 -12.987 13.848 1.00 66.69 93 ARG A CA 1
ATOM 698 C C . ARG A 1 93 ? 13.574 -13.967 14.974 1.00 66.69 93 ARG A C 1
ATOM 700 O O . ARG A 1 93 ? 14.412 -14.774 15.361 1.00 66.69 93 ARG A O 1
ATOM 707 N N . THR A 1 94 ? 12.374 -13.854 15.536 1.00 63.31 94 THR A N 1
ATOM 708 C CA . THR A 1 94 ? 11.911 -14.743 16.609 1.00 63.31 94 THR A CA 1
ATOM 709 C C . THR A 1 94 ? 11.516 -16.107 16.047 1.00 63.31 94 THR A C 1
ATOM 711 O O . THR A 1 94 ? 11.927 -17.112 16.610 1.00 63.31 94 THR A O 1
ATOM 714 N N . ALA A 1 95 ? 10.816 -16.140 14.908 1.00 56.53 95 ALA A N 1
ATOM 715 C CA . ALA A 1 95 ? 10.472 -17.378 14.210 1.00 56.53 95 ALA A CA 1
ATOM 716 C C . ALA A 1 95 ? 11.723 -18.170 13.784 1.00 56.53 95 ALA A C 1
ATOM 718 O O . ALA A 1 95 ? 11.796 -19.368 14.037 1.00 56.53 95 ALA A O 1
ATOM 719 N N . ASP A 1 96 ? 12.745 -17.490 13.249 1.00 58.75 96 ASP A N 1
ATOM 720 C CA . ASP A 1 96 ? 14.022 -18.121 12.885 1.00 58.75 96 ASP A CA 1
ATOM 721 C C . ASP A 1 96 ? 14.756 -18.727 14.100 1.00 58.75 96 ASP A C 1
ATOM 723 O O . ASP A 1 96 ? 15.449 -19.731 13.966 1.00 58.75 96 ASP A O 1
ATOM 727 N N . ALA A 1 97 ? 14.602 -18.139 15.293 1.00 62.00 97 ALA A N 1
ATOM 728 C CA . ALA A 1 97 ? 15.259 -18.596 16.521 1.00 62.00 97 ALA A CA 1
ATOM 729 C C . ALA A 1 97 ? 14.526 -19.750 17.234 1.00 62.00 97 ALA A C 1
ATOM 731 O O . ALA A 1 97 ? 15.102 -20.379 18.122 1.00 62.00 97 ALA A O 1
ATOM 732 N N . GLU A 1 98 ? 13.258 -20.006 16.899 1.00 58.69 98 GLU A N 1
ATOM 733 C CA . GLU A 1 98 ? 12.470 -21.125 17.439 1.00 58.69 98 GLU A CA 1
ATOM 734 C C . GLU A 1 98 ? 12.645 -22.421 16.621 1.00 58.69 98 GLU A C 1
ATOM 736 O O . GLU A 1 98 ? 12.335 -23.503 17.125 1.00 58.69 98 GLU A O 1
ATOM 741 N N . ASP A 1 99 ? 13.188 -22.318 15.402 1.00 54.91 99 ASP A N 1
ATOM 742 C CA . ASP A 1 99 ? 13.501 -23.436 14.500 1.00 54.91 99 ASP A CA 1
ATOM 743 C C . ASP A 1 99 ? 14.957 -23.968 14.635 1.00 54.91 99 ASP A C 1
ATOM 745 O O . ASP A 1 99 ? 15.326 -24.922 13.939 1.00 54.91 99 ASP A O 1
ATOM 749 N N . GLU A 1 100 ? 15.774 -23.404 15.545 1.00 49.94 100 GLU A N 1
ATOM 750 C CA . GLU A 1 100 ? 17.161 -23.828 15.870 1.00 49.94 100 GLU A CA 1
ATOM 751 C C . GLU A 1 100 ? 17.296 -24.718 17.125 1.00 49.94 100 GLU A C 1
ATOM 753 O O . GLU A 1 100 ? 16.738 -24.392 18.200 1.00 49.94 100 GLU A O 1
#

Sequence (100 aa):
MDDAFQTELDAARDLLDDDSITAFHVGVVRDGAEVDTTYSYRTDDADSQQEGFQALSLLATHLRLVASEAGLDYETVAADAVTLAQQVEEAGRTADAEDE

Mean predicted aligned error: 12.12 Å

Radius of gyration: 17.0 Å; Cα contacts (8 Å, |Δi|>4): 40; chains: 1; bounding box: 40×36×40 Å

Solvent-accessible surface area (backbone atoms only — not comparable to full-atom values): 6056 Å² total; per-residue (Å²): 141,55,68,68,61,52,51,55,51,51,52,52,49,59,59,70,70,42,86,84,65,52,64,54,77,48,74,46,80,48,100,88,80,53,68,56,70,50,76,56,68,68,68,94,82,68,56,73,67,58,53,52,53,51,55,51,50,52,50,50,51,49,44,52,52,52,16,64,76,68,74,48,55,57,68,61,49,52,54,51,51,53,53,48,52,52,50,51,57,51,52,51,56,49,57,61,60,73,77,107

Organism: NCBI:txid660521

pLDDT: mean 77.05, std 14.1, range [49.28, 95.81]

Secondary structure (DSSP, 8-state):
--HHHHHHHHHHHHHHT-TT--EEEEEEEETTTEEEEEEEE--SS--HHHHHHHHHHHHHHHHHHHHHHHT--HHHHHHHHHHHHHHHHHHHHHHHHH--

InterPro domains:
  IPR058426 Domain of unknown function DUF8113 [PF26418] (2-90)

Foldseek 3Di:
DCPVVVVVVVVVVVVVPDPPDFWDWDWDDDDDDDTDIDIDGDDPD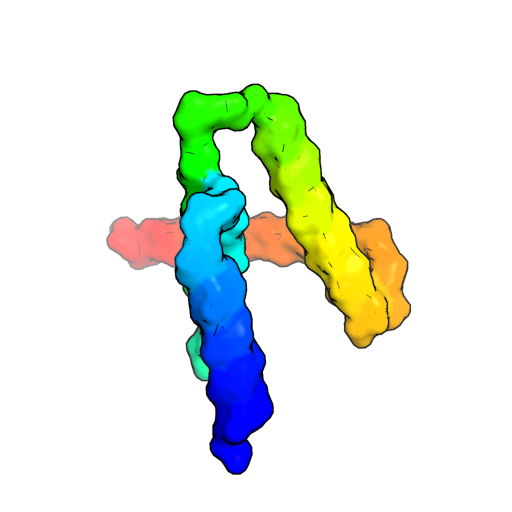DDPVVVVVVVVVVVVVVLVVCCVVVVHDSVVSVVVVVVVVVVVVVVVVVVVVVVD